Protein AF-A0AAW5UEC4-F1 (afdb_monomer)

Radius of gyration: 22.98 Å; Cα contacts (8 Å, |Δi|>4): 44; chains: 1; bounding box: 63×54×44 Å

Secondary structure (DSSP, 8-state):
------------------HHHHHHHHT--HHHHHHHHTT---S--HHHHHHHHHHTT-GGGHHHHSPPPPPPGGGB-TTS-B-PPP----

InterPro domains:
  IPR001387 Cro/C1-type, helix-turn-helix domain [PS50943] (20-62)
  IPR010982 Lambda repressor-like, DNA-binding domain superfamily [G3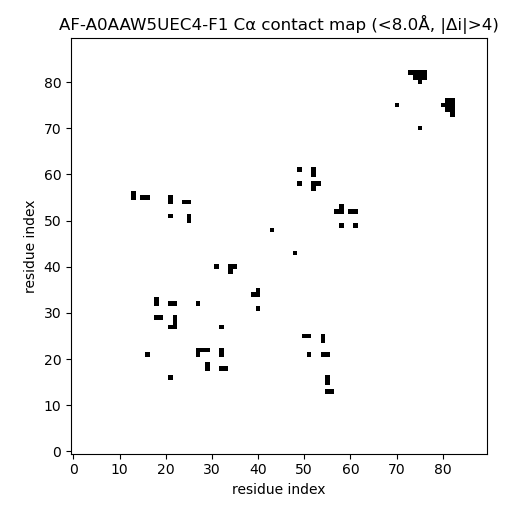DSA:1.10.260.40] (17-69)
  IPR010982 Lambda repressor-like, DNA-binding domain superfamily [SSF47413] (20-57)

Sequence (90 aa):
MCEDKGMGESASFVSGSHPEEVAELTGLGLTTIHKFENGTAGNLSLSTFLLLLKVVGQIDAINDVLPELPPSPYLMRKDEKKAQRIRHTK

Foldseek 3Di:
DDDPPDDDPPPPPLPPQPLVNLCVQLVHDSVCSVCVVVVNNPDDDPVSVCSSCVVSVNNVCVVVVDDDDDDDPVLADPVRDGDDDDDDDD

Organism: NCBI:txid165179

Mean predicted aligned error: 12.58 Å

Structure (mmCIF, N/CA/C/O backbone):
data_AF-A0AAW5UEC4-F1
#
_entry.id   AF-A0AAW5UEC4-F1
#
loop_
_atom_site.group_PDB
_atom_site.id
_atom_site.type_symbol
_atom_site.label_atom_id
_atom_site.label_alt_id
_atom_site.label_comp_id
_atom_site.label_asym_id
_atom_site.label_entity_id
_atom_site.label_seq_id
_atom_site.pdbx_PDB_ins_code
_atom_site.Cartn_x
_atom_site.Cartn_y
_atom_site.Cartn_z
_atom_site.occupancy
_atom_site.B_iso_or_equiv
_atom_site.auth_seq_id
_atom_site.auth_comp_id
_atom_site.auth_asym_id
_atom_site.auth_atom_id
_atom_site.pdbx_PDB_model_num
ATOM 1 N N . MET A 1 1 ? -13.002 -44.899 -16.714 1.00 40.31 1 MET A N 1
ATOM 2 C CA . MET A 1 1 ? -12.479 -43.913 -17.686 1.00 40.31 1 MET A CA 1
ATOM 3 C C . MET A 1 1 ? -13.644 -42.993 -18.007 1.00 40.31 1 MET A C 1
ATOM 5 O O . MET A 1 1 ? -14.671 -43.522 -18.394 1.00 40.31 1 MET A O 1
ATOM 9 N N . CYS A 1 2 ? -13.648 -41.693 -17.748 1.00 42.56 2 CYS A N 1
ATOM 10 C CA . CYS A 1 2 ? -12.584 -40.734 -17.470 1.00 42.56 2 CYS A CA 1
ATOM 11 C C . CYS A 1 2 ? -12.884 -40.019 -16.145 1.00 42.56 2 CYS A C 1
ATOM 13 O O . CYS A 1 2 ? -14.038 -39.714 -15.869 1.00 42.56 2 CYS A O 1
ATOM 15 N N . GLU A 1 3 ? -11.864 -39.788 -15.324 1.00 47.38 3 GLU A N 1
ATOM 16 C CA . GLU A 1 3 ? -11.993 -38.872 -14.193 1.00 47.38 3 GLU A CA 1
ATOM 17 C C . GLU A 1 3 ? -11.842 -37.446 -14.727 1.00 47.38 3 GLU A C 1
ATOM 19 O O . GLU A 1 3 ? -10.836 -37.128 -15.367 1.00 47.38 3 GLU A O 1
ATOM 24 N N . ASP A 1 4 ? -12.854 -36.611 -14.489 1.00 45.75 4 ASP A N 1
ATOM 25 C CA . ASP A 1 4 ? -12.804 -35.171 -14.725 1.00 45.75 4 ASP A CA 1
ATOM 26 C C . ASP A 1 4 ? -11.756 -34.549 -13.797 1.00 45.75 4 ASP A C 1
ATOM 28 O O . ASP A 1 4 ? -12.022 -34.142 -12.665 1.00 45.75 4 ASP A O 1
ATOM 32 N N . LYS A 1 5 ? -10.519 -34.488 -14.289 1.00 54.25 5 LYS A N 1
ATOM 33 C CA . LYS A 1 5 ? -9.432 -33.717 -13.693 1.00 54.25 5 LYS A CA 1
ATOM 34 C C . LYS A 1 5 ? -9.578 -32.261 -14.139 1.00 54.25 5 LYS A C 1
ATOM 36 O O . LYS A 1 5 ? -8.879 -31.801 -15.037 1.00 54.25 5 LYS A O 1
ATOM 41 N N . GLY A 1 6 ? -10.528 -31.557 -13.528 1.00 44.16 6 GLY A N 1
ATOM 42 C CA . GLY A 1 6 ? -10.715 -30.116 -13.688 1.00 44.16 6 GLY A CA 1
ATOM 43 C C . GLY A 1 6 ? -9.676 -29.349 -12.875 1.00 44.16 6 GLY A C 1
ATOM 44 O O . GLY A 1 6 ? -9.661 -29.443 -11.652 1.00 44.16 6 GLY A O 1
ATOM 45 N N . MET A 1 7 ? -8.791 -28.657 -13.594 1.00 45.28 7 MET A N 1
ATOM 46 C CA . MET A 1 7 ? -7.646 -27.867 -13.145 1.00 45.28 7 MET A CA 1
ATOM 47 C C . MET A 1 7 ? -7.755 -27.272 -11.734 1.00 45.28 7 MET A C 1
ATOM 49 O O . MET A 1 7 ? -8.484 -26.315 -11.494 1.00 45.28 7 MET A O 1
ATOM 53 N N . GLY A 1 8 ? -6.894 -27.765 -10.841 1.00 38.34 8 GLY A N 1
ATOM 54 C CA . GLY A 1 8 ? -6.330 -26.914 -9.806 1.00 38.34 8 GLY A CA 1
ATOM 55 C C . GLY A 1 8 ? -5.504 -25.837 -10.495 1.00 38.34 8 GLY A C 1
ATOM 56 O O . GLY A 1 8 ? -4.490 -26.137 -11.126 1.00 38.34 8 GLY A O 1
ATOM 57 N N . GLU A 1 9 ? -5.958 -24.595 -10.407 1.00 39.84 9 GLU A N 1
ATOM 58 C CA . GLU A 1 9 ? -5.162 -23.426 -10.749 1.00 39.84 9 GLU A CA 1
ATOM 59 C C . GLU A 1 9 ? -4.114 -23.263 -9.642 1.00 39.84 9 GLU A C 1
ATOM 61 O O . GLU A 1 9 ? -4.253 -22.490 -8.698 1.00 39.84 9 GLU A O 1
ATOM 66 N N . SER A 1 10 ? -3.068 -24.088 -9.699 1.00 41.34 10 SER A N 1
ATOM 67 C CA . SER A 1 10 ? -1.850 -23.863 -8.937 1.00 41.34 10 SER A CA 1
ATOM 68 C C . SER A 1 10 ? -1.150 -22.659 -9.558 1.00 41.34 10 SER A C 1
ATOM 70 O O . SER A 1 10 ? -0.213 -22.805 -10.344 1.00 41.34 10 SER A O 1
ATOM 72 N N . ALA A 1 11 ? -1.617 -21.461 -9.210 1.00 46.81 11 ALA A N 1
ATOM 73 C CA . ALA A 1 11 ? -0.864 -20.222 -9.338 1.00 46.81 11 ALA A CA 1
ATOM 74 C C . ALA A 1 11 ? 0.294 -20.246 -8.325 1.00 46.81 11 ALA A C 1
ATOM 76 O O . ALA A 1 11 ? 0.370 -19.464 -7.386 1.00 46.81 11 ALA A O 1
ATOM 77 N N . SER A 1 12 ? 1.192 -21.212 -8.486 1.00 44.16 12 SER A N 1
ATOM 78 C CA . SER A 1 12 ? 2.467 -21.290 -7.790 1.00 44.16 12 SER A CA 1
ATOM 79 C C . SER A 1 12 ? 3.571 -21.143 -8.830 1.00 44.16 12 SER A C 1
ATOM 81 O O . SER A 1 12 ? 4.355 -22.056 -9.069 1.00 44.16 12 SER A O 1
ATOM 83 N N . PHE A 1 13 ? 3.595 -19.981 -9.480 1.00 44.22 13 PHE A N 1
ATOM 84 C CA . PHE A 1 13 ? 4.791 -19.439 -10.115 1.00 44.22 13 PHE A CA 1
ATOM 85 C C . PHE A 1 13 ? 5.109 -18.109 -9.431 1.00 44.22 13 PHE A C 1
ATOM 87 O O . PHE A 1 13 ? 5.087 -17.050 -10.038 1.00 44.22 13 PHE A O 1
ATOM 94 N N . VAL A 1 14 ? 5.370 -18.152 -8.123 1.00 51.97 14 VAL A N 1
ATOM 95 C CA . VAL A 1 14 ? 6.066 -17.050 -7.444 1.00 51.97 14 VAL A CA 1
ATOM 96 C C . VAL A 1 14 ? 7.561 -17.324 -7.601 1.00 51.97 14 VAL A C 1
ATOM 98 O O . VAL A 1 14 ? 8.262 -17.678 -6.657 1.00 51.97 14 VAL A O 1
ATOM 101 N N . SER 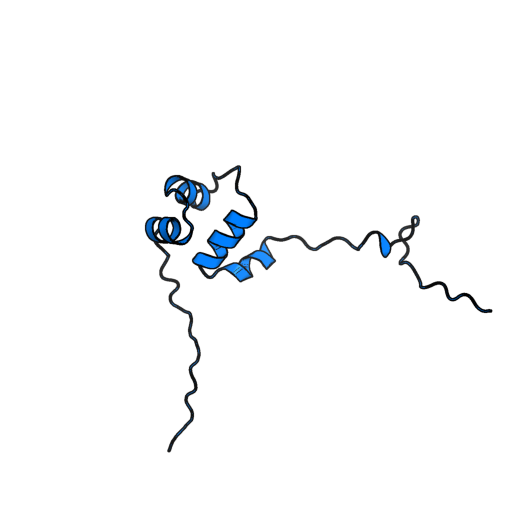A 1 15 ? 8.035 -17.261 -8.845 1.00 45.66 15 SER A N 1
ATOM 102 C CA . SER A 1 15 ? 9.439 -16.957 -9.111 1.00 45.66 15 SER A CA 1
ATOM 103 C C . SER A 1 15 ? 9.541 -15.450 -8.948 1.00 45.66 15 SER A C 1
ATOM 105 O O . SER A 1 15 ? 8.816 -14.739 -9.635 1.00 45.66 15 SER A O 1
ATOM 107 N N . GLY A 1 16 ? 10.351 -14.980 -7.997 1.00 55.00 16 GLY A N 1
ATOM 108 C CA . GLY A 1 16 ? 10.483 -13.560 -7.672 1.00 55.00 16 GLY A CA 1
ATOM 109 C C . GLY A 1 16 ? 10.553 -12.703 -8.932 1.00 55.00 16 GLY A C 1
ATOM 110 O O . GLY A 1 16 ? 11.483 -12.843 -9.723 1.00 55.00 16 GLY A O 1
ATOM 111 N N . SER A 1 17 ? 9.536 -11.866 -9.126 1.00 64.31 17 SER A N 1
ATOM 112 C CA . SER A 1 17 ? 9.457 -10.948 -10.255 1.00 64.31 17 SER A CA 1
ATOM 113 C C . SER A 1 17 ? 10.664 -10.022 -10.196 1.00 64.31 17 SER A C 1
ATOM 115 O O . SER A 1 17 ? 10.861 -9.334 -9.189 1.00 64.31 17 SER A O 1
ATOM 117 N N . HIS A 1 18 ? 11.491 -10.033 -11.239 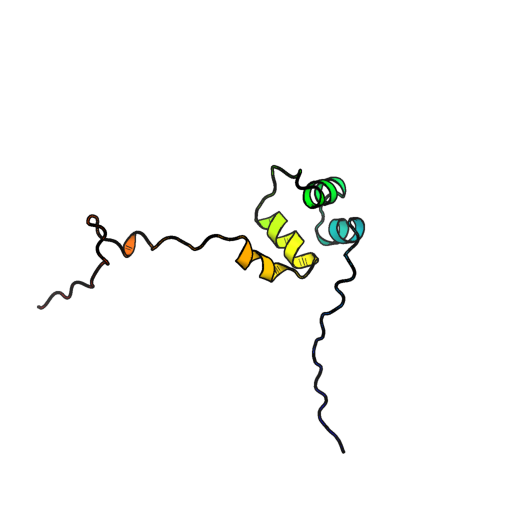1.00 85.19 18 HIS A N 1
ATOM 118 C CA . HIS A 1 18 ? 12.667 -9.173 -11.296 1.00 85.19 18 HIS A CA 1
ATOM 119 C C . HIS A 1 18 ? 12.232 -7.699 -11.184 1.00 85.19 18 HIS A C 1
ATOM 121 O O . HIS A 1 18 ? 11.196 -7.335 -11.745 1.00 85.19 18 HIS A O 1
ATOM 127 N N . PRO A 1 19 ? 13.004 -6.820 -10.513 1.00 88.31 19 PRO A N 1
ATOM 128 C CA . PRO A 1 19 ? 12.646 -5.405 -10.370 1.00 88.31 19 PRO A CA 1
ATOM 129 C C . PRO A 1 19 ? 12.337 -4.704 -11.704 1.00 88.31 19 PRO A C 1
ATOM 131 O O . PRO A 1 19 ? 11.510 -3.796 -11.755 1.00 88.31 19 PRO A O 1
ATOM 134 N N . GLU A 1 20 ? 12.978 -5.156 -12.783 1.00 92.56 20 GLU A N 1
ATOM 135 C CA . GLU A 1 20 ? 12.760 -4.716 -14.165 1.00 92.56 20 GLU A CA 1
ATOM 136 C C . GLU A 1 20 ? 11.357 -5.083 -14.674 1.00 92.56 20 GLU A C 1
ATOM 138 O O . GLU A 1 20 ? 10.640 -4.222 -15.174 1.00 92.56 20 GLU A O 1
ATOM 143 N N . GLU A 1 21 ? 10.920 -6.324 -14.463 1.00 92.38 21 GLU A N 1
ATOM 144 C CA . GLU A 1 21 ? 9.586 -6.799 -14.845 1.00 92.38 21 GLU A CA 1
ATOM 145 C C . GLU A 1 21 ? 8.491 -6.065 -14.059 1.00 92.38 21 GLU A C 1
ATOM 147 O O . GLU A 1 21 ? 7.499 -5.604 -14.625 1.00 92.38 21 GLU A O 1
ATOM 152 N N . VAL A 1 22 ? 8.693 -5.874 -12.752 1.00 92.62 22 VAL A N 1
ATOM 153 C CA . VAL A 1 22 ? 7.750 -5.114 -11.919 1.00 92.62 22 VAL A CA 1
ATOM 154 C C . VAL A 1 22 ? 7.681 -3.658 -12.379 1.00 92.62 22 VAL A C 1
ATOM 156 O O . VAL A 1 22 ? 6.590 -3.090 -12.448 1.00 92.62 22 VAL A O 1
ATOM 159 N N . ALA A 1 23 ? 8.813 -3.040 -12.720 1.00 94.44 23 ALA A N 1
ATOM 160 C CA . ALA A 1 23 ? 8.851 -1.678 -13.247 1.00 94.44 23 ALA A CA 1
ATOM 161 C C . ALA A 1 23 ? 8.053 -1.550 -14.557 1.00 94.44 23 ALA A C 1
ATOM 163 O O . ALA A 1 23 ? 7.228 -0.641 -14.679 1.00 94.44 23 ALA A O 1
ATOM 164 N N . GLU A 1 24 ? 8.225 -2.486 -15.494 1.00 93.75 24 GLU A N 1
ATOM 165 C CA . GLU A 1 24 ? 7.478 -2.518 -16.757 1.00 93.75 24 GLU A CA 1
ATOM 166 C C . GLU A 1 24 ? 5.971 -2.701 -16.539 1.00 93.75 24 GLU A C 1
ATOM 168 O O . GLU A 1 24 ? 5.167 -1.938 -17.080 1.00 93.75 24 GLU A O 1
ATOM 173 N N . LEU A 1 25 ? 5.576 -3.662 -15.700 1.00 92.56 25 LEU A N 1
ATOM 174 C CA . LEU A 1 25 ? 4.167 -3.975 -15.437 1.00 92.56 25 LEU A CA 1
ATOM 175 C C . LEU A 1 25 ? 3.439 -2.870 -14.663 1.00 92.56 25 LEU A C 1
ATOM 177 O O . LEU A 1 25 ? 2.233 -2.675 -14.832 1.00 92.56 25 LEU A O 1
ATOM 181 N N . THR A 1 26 ? 4.152 -2.145 -13.800 1.00 92.38 26 THR A N 1
ATOM 182 C CA . THR A 1 26 ? 3.573 -1.079 -12.966 1.00 92.38 26 THR A CA 1
ATOM 183 C C . THR A 1 26 ? 3.701 0.313 -13.583 1.00 92.38 26 THR A C 1
ATOM 185 O O . THR A 1 26 ? 3.030 1.243 -13.129 1.00 92.38 26 THR A O 1
ATOM 188 N N . GLY A 1 27 ? 4.553 0.478 -14.599 1.00 93.69 27 GLY A N 1
ATOM 189 C CA . GLY A 1 27 ? 4.904 1.781 -15.166 1.00 93.69 27 GLY A CA 1
ATOM 190 C C . GLY A 1 27 ? 5.714 2.665 -14.209 1.00 93.69 27 GLY A C 1
ATOM 191 O O . GLY A 1 27 ? 5.745 3.887 -14.373 1.00 93.69 27 GLY A O 1
ATOM 192 N N . LEU A 1 28 ? 6.338 2.076 -13.185 1.00 93.50 28 LEU A N 1
ATOM 193 C CA . LEU A 1 28 ? 7.168 2.783 -12.210 1.00 93.50 28 LEU A CA 1
ATOM 194 C C . LEU A 1 28 ? 8.641 2.732 -12.617 1.00 93.50 28 LEU A C 1
ATOM 196 O O . LEU A 1 28 ? 9.106 1.790 -13.245 1.00 93.50 28 LEU A O 1
ATOM 200 N N . GLY A 1 29 ? 9.414 3.739 -12.210 1.00 94.06 29 GLY A N 1
ATOM 201 C CA . GLY A 1 29 ? 10.864 3.701 -12.390 1.00 94.06 29 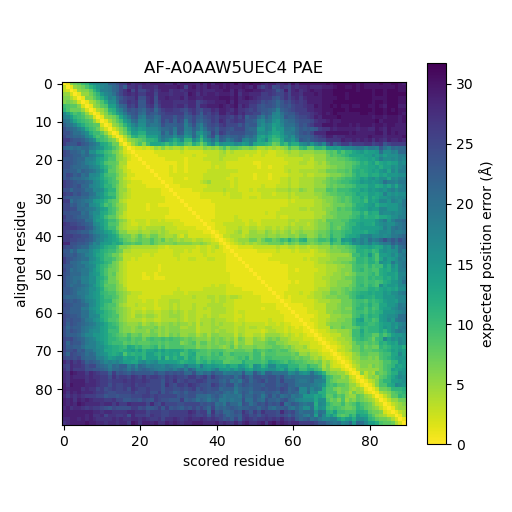GLY A CA 1
ATOM 202 C C . GLY A 1 29 ? 11.521 2.630 -11.513 1.00 94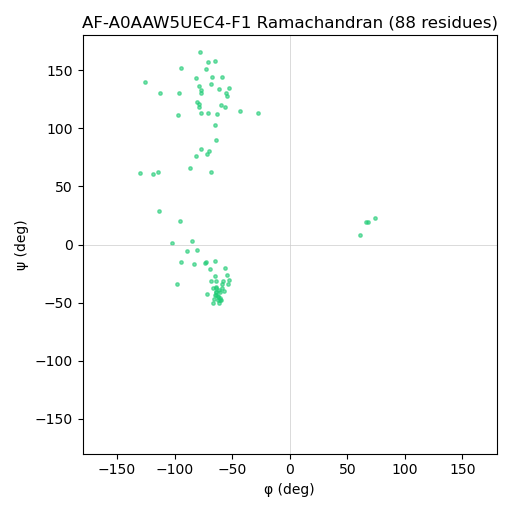.06 29 GLY A C 1
ATOM 203 O O . GLY A 1 29 ? 11.144 2.460 -10.353 1.00 94.06 29 GLY A O 1
ATOM 204 N N . LEU A 1 30 ? 12.575 1.988 -12.026 1.00 94.31 30 LEU A N 1
ATOM 205 C CA . LEU A 1 30 ? 13.370 0.983 -11.304 1.00 94.31 30 LEU A CA 1
ATOM 206 C C . LEU A 1 30 ? 13.888 1.494 -9.944 1.00 94.31 30 LEU A C 1
ATOM 208 O O . LEU A 1 30 ? 13.927 0.767 -8.957 1.00 94.31 30 LEU A O 1
ATOM 212 N N . THR A 1 31 ? 14.211 2.788 -9.854 1.00 93.06 31 THR A N 1
ATOM 213 C CA . THR A 1 31 ? 14.617 3.434 -8.596 1.00 93.06 31 THR A CA 1
ATOM 214 C C . THR A 1 31 ? 13.509 3.443 -7.541 1.00 93.06 31 THR A C 1
ATOM 216 O O . THR A 1 31 ? 13.808 3.379 -6.351 1.00 93.06 31 THR A O 1
ATOM 219 N N . THR A 1 32 ? 12.239 3.508 -7.948 1.00 92.62 32 THR A N 1
ATOM 220 C CA . THR A 1 32 ? 11.082 3.419 -7.048 1.00 92.62 32 THR A CA 1
ATOM 221 C C . THR A 1 32 ? 10.912 1.998 -6.528 1.00 92.62 32 THR A C 1
ATOM 223 O O . THR A 1 32 ? 10.697 1.833 -5.330 1.00 92.62 32 THR A O 1
ATOM 226 N N . ILE A 1 33 ? 11.076 0.990 -7.394 1.00 94.31 33 ILE A N 1
ATOM 227 C CA . ILE A 1 33 ? 11.023 -0.426 -7.005 1.00 94.31 33 ILE A CA 1
ATOM 228 C C . ILE A 1 33 ? 12.127 -0.740 -5.989 1.00 94.31 33 ILE A C 1
ATOM 230 O O . ILE A 1 33 ? 11.828 -1.189 -4.889 1.00 94.31 33 ILE A O 1
ATOM 234 N N . HIS A 1 34 ? 13.377 -0.363 -6.267 1.00 92.88 34 HIS A N 1
ATOM 235 C CA . HIS A 1 34 ? 14.481 -0.570 -5.321 1.00 92.88 34 HIS A CA 1
ATOM 236 C C . HIS A 1 34 ? 14.294 0.157 -3.988 1.00 92.88 34 HIS A C 1
ATOM 238 O O . HIS A 1 34 ? 14.623 -0.370 -2.926 1.00 92.88 34 HIS A O 1
ATOM 244 N N . LYS A 1 35 ? 13.768 1.388 -4.009 1.00 93.31 35 LYS A N 1
ATOM 245 C CA . LYS A 1 35 ? 13.454 2.105 -2.766 1.00 93.31 35 LYS A CA 1
ATOM 246 C C . LYS A 1 35 ? 12.368 1.393 -1.969 1.00 93.31 35 LYS A C 1
ATOM 248 O O . LYS A 1 35 ? 12.438 1.403 -0.743 1.00 93.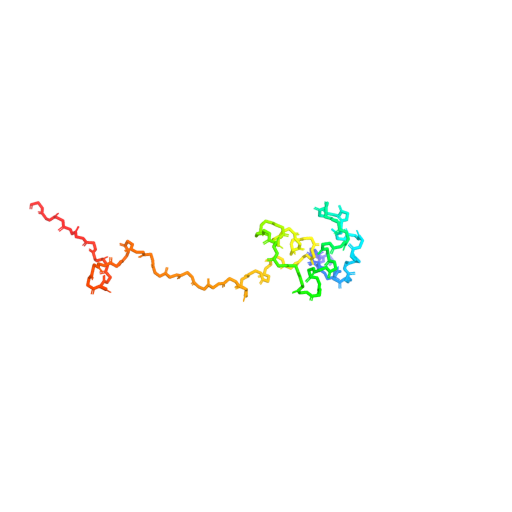31 35 LYS A O 1
ATOM 253 N N . PHE A 1 36 ? 11.376 0.820 -2.647 1.00 92.81 36 PHE A N 1
ATOM 254 C CA . PHE A 1 36 ? 10.305 0.059 -2.018 1.00 92.81 36 PHE A CA 1
ATOM 255 C C . PHE A 1 36 ? 10.836 -1.232 -1.386 1.00 92.81 36 PHE A C 1
ATOM 257 O O . PHE A 1 36 ? 10.623 -1.433 -0.194 1.00 92.81 36 PHE A O 1
ATOM 264 N N . GLU A 1 37 ? 11.610 -2.028 -2.127 1.00 90.19 37 GLU A N 1
ATOM 265 C CA . GLU A 1 37 ? 12.253 -3.258 -1.632 1.00 90.19 37 GLU A CA 1
ATOM 266 C C . GLU A 1 37 ? 13.151 -2.999 -0.415 1.00 90.19 37 GLU A C 1
ATOM 268 O O . GLU A 1 37 ? 13.131 -3.751 0.555 1.00 90.19 37 GLU A O 1
ATOM 273 N N . ASN A 1 38 ? 13.891 -1.887 -0.428 1.00 91.69 38 ASN A N 1
ATOM 274 C CA . ASN A 1 38 ? 14.790 -1.506 0.663 1.00 91.69 38 ASN A CA 1
ATOM 275 C C . ASN A 1 38 ? 14.089 -0.738 1.801 1.00 91.69 38 ASN A C 1
ATOM 277 O O . ASN A 1 38 ? 14.765 -0.246 2.705 1.00 91.69 38 ASN A O 1
ATOM 281 N N . GLY A 1 39 ? 12.765 -0.550 1.745 1.00 90.25 39 GLY A N 1
ATOM 282 C CA . GLY A 1 39 ? 12.004 0.167 2.776 1.00 90.25 39 GLY A CA 1
ATOM 283 C C . GLY A 1 39 ? 12.321 1.666 2.898 1.00 90.25 39 GLY A C 1
ATOM 284 O O . GLY A 1 39 ? 12.032 2.281 3.920 1.00 90.25 39 GLY A O 1
ATOM 285 N N . THR A 1 40 ? 12.915 2.282 1.872 1.00 94.06 40 THR A N 1
ATOM 286 C CA . THR A 1 40 ? 13.301 3.712 1.847 1.00 94.06 40 THR A CA 1
ATOM 287 C C . THR A 1 40 ? 12.338 4.592 1.041 1.00 94.06 40 THR A C 1
ATOM 289 O O . THR A 1 40 ? 12.531 5.806 0.918 1.00 94.06 40 THR A O 1
ATOM 292 N N . ALA A 1 41 ? 11.276 4.008 0.485 1.00 89.75 41 ALA A N 1
ATOM 293 C CA . ALA A 1 41 ? 10.239 4.726 -0.243 1.00 89.75 41 ALA A CA 1
ATOM 294 C C . ALA A 1 41 ? 9.270 5.450 0.716 1.00 89.75 41 ALA A C 1
ATOM 296 O O . ALA A 1 41 ? 8.189 4.961 1.021 1.00 89.75 41 ALA A O 1
ATOM 297 N N . GLY A 1 42 ? 9.656 6.641 1.186 1.00 84.12 42 GLY A N 1
ATOM 298 C CA . GLY A 1 42 ? 8.893 7.391 2.197 1.00 84.12 42 GLY A CA 1
ATOM 299 C C . GLY A 1 42 ? 7.577 8.031 1.729 1.00 84.12 42 GLY A C 1
ATOM 300 O O . GLY A 1 42 ? 6.771 8.418 2.564 1.00 84.12 42 GLY A O 1
ATOM 301 N N . ASN A 1 43 ? 7.340 8.144 0.417 1.00 87.62 43 ASN A N 1
ATOM 302 C CA . ASN A 1 43 ? 6.166 8.821 -0.154 1.00 87.62 43 ASN A CA 1
ATOM 303 C C . ASN A 1 43 ? 5.476 7.941 -1.205 1.00 87.62 43 ASN A C 1
ATOM 305 O O . ASN A 1 43 ? 5.421 8.295 -2.384 1.00 87.62 43 ASN A O 1
ATOM 309 N N . LEU A 1 44 ? 4.985 6.773 -0.796 1.00 91.56 44 LEU A N 1
ATOM 310 C CA . LEU A 1 44 ? 4.184 5.911 -1.664 1.00 91.56 44 LEU A CA 1
ATOM 311 C C . LEU A 1 44 ? 2.698 6.138 -1.428 1.00 91.56 44 LEU A C 1
ATOM 313 O O . LEU A 1 44 ? 2.216 6.120 -0.298 1.00 91.56 44 LEU A O 1
ATOM 317 N N . SER A 1 45 ? 1.966 6.334 -2.521 1.00 92.56 45 SER A N 1
ATOM 318 C CA . SER A 1 45 ? 0.511 6.363 -2.463 1.00 92.56 45 SER A CA 1
ATOM 319 C C . SER A 1 45 ? -0.039 4.953 -2.238 1.00 92.56 45 SER A C 1
ATOM 321 O O . SER A 1 45 ? 0.553 3.965 -2.683 1.00 92.56 45 SER A O 1
ATOM 323 N N . LEU A 1 46 ? -1.207 4.856 -1.599 1.00 93.19 46 LEU A N 1
ATOM 324 C CA . LEU A 1 46 ? -1.878 3.572 -1.396 1.00 93.19 46 LEU A CA 1
ATOM 325 C C . LEU A 1 46 ? -2.186 2.871 -2.730 1.00 93.19 46 LEU A C 1
ATOM 327 O O . LEU A 1 46 ? -2.042 1.659 -2.824 1.00 93.19 46 LEU A O 1
ATOM 331 N N . SER A 1 47 ? -2.554 3.611 -3.780 1.00 94.94 47 SER A N 1
ATOM 332 C CA . SER A 1 47 ? -2.802 3.019 -5.101 1.00 94.94 47 SER A CA 1
ATOM 333 C C . SER A 1 47 ? -1.540 2.392 -5.696 1.00 94.94 47 SER A C 1
ATOM 335 O O . SER A 1 47 ? -1.614 1.292 -6.235 1.00 94.94 47 SER A O 1
ATOM 337 N N . THR A 1 48 ? -0.380 3.042 -5.550 1.00 94.25 48 THR A N 1
ATOM 338 C CA . THR A 1 48 ? 0.917 2.481 -5.963 1.00 94.25 48 THR A CA 1
ATOM 339 C C . THR A 1 48 ? 1.264 1.231 -5.158 1.00 94.25 48 THR A C 1
ATOM 341 O O . THR A 1 48 ? 1.686 0.233 -5.734 1.00 94.25 48 THR A O 1
ATOM 344 N N . PHE A 1 49 ? 1.043 1.259 -3.843 1.00 93.50 49 PHE A N 1
ATOM 345 C CA . PHE A 1 49 ? 1.273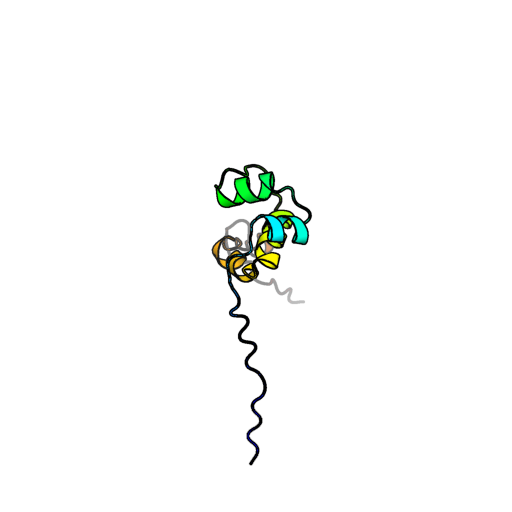 0.107 -2.973 1.00 93.50 49 PHE A CA 1
ATOM 346 C C . PHE A 1 49 ? 0.402 -1.098 -3.362 1.00 93.50 49 PHE A C 1
ATOM 348 O O . PHE A 1 49 ? 0.915 -2.196 -3.558 1.00 93.50 49 PHE A O 1
ATOM 355 N N . LEU A 1 50 ? -0.902 -0.889 -3.569 1.00 94.62 50 LEU A N 1
ATOM 356 C CA . LEU A 1 50 ? -1.827 -1.944 -3.998 1.00 94.62 50 LEU A CA 1
ATOM 357 C C . LEU A 1 50 ? -1.497 -2.481 -5.396 1.00 94.62 50 LEU A C 1
ATOM 359 O O . LEU A 1 50 ? -1.635 -3.677 -5.643 1.00 94.62 50 LEU A O 1
ATOM 363 N N . LEU A 1 51 ? -1.051 -1.614 -6.311 1.00 94.81 51 LEU A N 1
ATOM 364 C CA . LEU A 1 51 ? -0.609 -2.024 -7.642 1.00 94.81 51 LEU A CA 1
ATOM 365 C C . LEU A 1 51 ? 0.608 -2.959 -7.567 1.00 94.81 51 LEU A C 1
ATOM 367 O O . LEU A 1 51 ? 0.606 -3.990 -8.237 1.00 94.81 51 LEU A O 1
ATOM 371 N N . LEU A 1 52 ? 1.601 -2.637 -6.730 1.00 93.38 52 LEU A N 1
ATOM 372 C CA . LEU A 1 52 ? 2.779 -3.485 -6.502 1.00 93.38 52 LEU A CA 1
ATOM 373 C C . LEU A 1 52 ? 2.381 -4.863 -5.960 1.00 93.38 52 LEU A C 1
ATOM 375 O O . LEU A 1 52 ? 2.787 -5.880 -6.518 1.00 93.38 52 LEU A O 1
ATOM 379 N N . LEU A 1 53 ? 1.518 -4.904 -4.938 1.00 92.69 53 LEU A N 1
ATOM 380 C CA . LEU A 1 53 ? 1.005 -6.164 -4.388 1.00 92.69 53 LEU A CA 1
ATOM 381 C C . LEU A 1 53 ? 0.231 -6.976 -5.431 1.00 92.69 53 LEU A C 1
ATOM 383 O O . LEU A 1 53 ? 0.389 -8.192 -5.509 1.00 92.69 53 LEU A O 1
ATOM 387 N N . LYS A 1 54 ? -0.586 -6.319 -6.261 1.00 92.94 54 LYS A N 1
ATOM 388 C CA . LYS A 1 54 ? -1.345 -6.981 -7.328 1.00 92.94 54 LYS A CA 1
ATOM 389 C C . LYS A 1 54 ? -0.429 -7.627 -8.368 1.00 92.94 54 LYS A C 1
ATOM 391 O O . LYS A 1 54 ? -0.688 -8.760 -8.756 1.00 92.94 54 LYS A O 1
ATOM 396 N N . VAL A 1 55 ? 0.609 -6.921 -8.819 1.00 93.38 55 VAL A N 1
ATOM 397 C CA . VAL A 1 55 ? 1.553 -7.424 -9.834 1.00 93.38 55 VAL A CA 1
ATOM 398 C C . VAL A 1 55 ? 2.370 -8.606 -9.308 1.00 93.38 55 VAL A C 1
ATOM 400 O O . VAL A 1 55 ? 2.580 -9.566 -10.039 1.00 93.38 55 VAL A O 1
ATOM 403 N N . VAL A 1 56 ? 2.753 -8.579 -8.030 1.00 90.81 56 VAL A N 1
ATOM 404 C CA . VAL A 1 56 ? 3.502 -9.668 -7.371 1.00 90.81 56 VAL A CA 1
ATOM 405 C C . VAL A 1 56 ? 2.591 -10.833 -6.933 1.00 90.81 56 VAL A C 1
ATOM 407 O O . VAL A 1 56 ? 3.068 -11.864 -6.465 1.00 90.81 56 VAL A O 1
ATOM 410 N N . GLY A 1 57 ? 1.268 -10.709 -7.087 1.00 90.56 57 GLY A N 1
ATOM 411 C CA . GLY A 1 57 ? 0.314 -11.746 -6.676 1.00 90.56 57 GLY A CA 1
ATOM 412 C C . GLY A 1 57 ? 0.119 -11.844 -5.158 1.00 90.56 57 GLY A C 1
ATOM 413 O O . GLY A 1 57 ? -0.296 -12.881 -4.653 1.00 90.56 57 GLY A O 1
ATOM 414 N N . GLN A 1 58 ? 0.407 -10.768 -4.424 1.00 91.88 58 GLN A N 1
ATOM 415 C CA . GLN A 1 58 ? 0.307 -10.669 -2.963 1.00 91.88 58 GLN A CA 1
ATOM 416 C C . GLN A 1 58 ? -0.780 -9.688 -2.510 1.00 91.88 58 GLN A C 1
ATOM 418 O O . GLN A 1 58 ? -0.675 -9.076 -1.450 1.00 91.88 58 GLN A O 1
ATOM 423 N N . ILE A 1 59 ? -1.840 -9.508 -3.302 1.00 93.50 59 ILE A N 1
ATOM 424 C CA . ILE A 1 59 ? -2.908 -8.562 -2.953 1.00 93.50 59 ILE A CA 1
ATOM 425 C C . ILE A 1 59 ? -3.567 -8.898 -1.609 1.00 93.50 59 ILE A C 1
ATOM 427 O O . ILE A 1 59 ? -3.882 -7.984 -0.858 1.00 93.50 59 ILE A O 1
ATOM 431 N N . ASP A 1 60 ? -3.689 -10.182 -1.263 1.00 93.50 60 ASP A N 1
ATOM 432 C CA . ASP A 1 60 ? -4.315 -10.628 -0.014 1.00 93.50 60 ASP A CA 1
ATOM 433 C C . ASP A 1 60 ? -3.491 -10.289 1.237 1.00 93.50 60 ASP A C 1
ATOM 435 O O . ASP A 1 60 ? -4.065 -10.151 2.319 1.00 93.50 60 ASP A O 1
ATOM 439 N N . ALA A 1 61 ? -2.179 -10.056 1.091 1.00 91.50 61 ALA A N 1
ATOM 440 C CA . ALA A 1 61 ? -1.302 -9.623 2.184 1.00 91.50 61 ALA A CA 1
ATOM 441 C C . ALA A 1 61 ? -1.675 -8.229 2.721 1.00 91.50 61 ALA A C 1
ATOM 443 O O . ALA A 1 61 ? -1.253 -7.841 3.809 1.00 91.50 61 ALA A O 1
ATOM 444 N N . ILE A 1 62 ? -2.503 -7.468 1.992 1.00 92.81 62 ILE A N 1
ATOM 445 C CA . ILE A 1 62 ? -3.035 -6.190 2.474 1.00 92.81 62 ILE A CA 1
ATOM 446 C C . ILE A 1 62 ? -3.821 -6.346 3.781 1.00 92.81 62 ILE A C 1
ATOM 448 O O . ILE A 1 62 ? -3.807 -5.436 4.611 1.00 92.81 62 ILE A O 1
ATOM 452 N N . ASN A 1 63 ? -4.476 -7.493 3.984 1.00 91.38 63 ASN A N 1
ATOM 453 C CA . ASN A 1 63 ? -5.281 -7.751 5.176 1.00 91.38 63 ASN A CA 1
ATOM 454 C C . ASN A 1 63 ? -4.428 -7.798 6.452 1.00 91.38 63 ASN A C 1
ATOM 456 O O . ASN A 1 63 ? -4.925 -7.444 7.515 1.00 91.38 63 ASN A O 1
ATOM 460 N N . ASP A 1 64 ? -3.149 -8.162 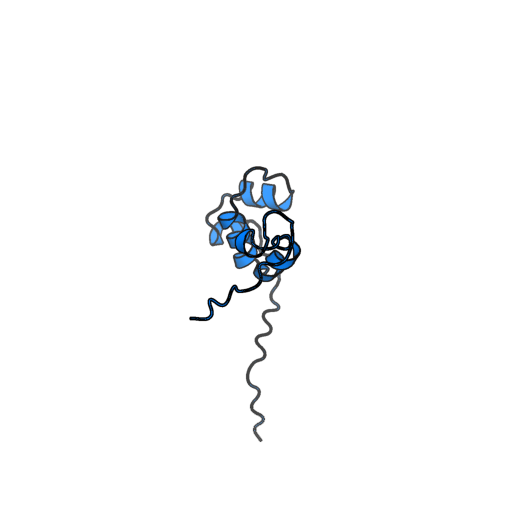6.334 1.00 91.94 64 ASP A N 1
ATOM 461 C CA . ASP A 1 64 ? -2.217 -8.240 7.465 1.00 91.94 64 ASP A CA 1
ATOM 462 C C . ASP A 1 64 ? -1.601 -6.874 7.818 1.00 91.94 64 ASP A C 1
ATOM 464 O O . ASP A 1 64 ? -1.042 -6.691 8.900 1.00 91.94 64 ASP A O 1
ATOM 468 N N . VAL A 1 65 ? -1.684 -5.904 6.899 1.00 90.44 65 VAL A N 1
ATOM 469 C CA . VAL A 1 65 ? -1.107 -4.557 7.050 1.00 90.44 65 VAL A CA 1
ATOM 470 C C . VAL A 1 65 ? -2.151 -3.544 7.516 1.00 90.44 65 VAL A C 1
ATOM 472 O O . VAL A 1 65 ? -1.821 -2.593 8.230 1.00 90.44 65 VAL A O 1
ATOM 475 N N . LEU A 1 66 ? -3.407 -3.705 7.092 1.00 90.19 66 LEU A N 1
ATOM 476 C CA . LEU A 1 66 ? -4.473 -2.774 7.445 1.00 90.19 66 LEU A CA 1
ATOM 477 C C . LEU A 1 66 ? -4.950 -3.001 8.890 1.00 90.19 66 LEU A C 1
ATOM 479 O O . LEU A 1 66 ? -5.226 -4.133 9.278 1.00 90.19 66 LEU A O 1
ATOM 483 N N . PRO A 1 67 ? -5.101 -1.933 9.691 1.00 90.12 67 PRO A N 1
ATOM 484 C CA . PRO A 1 67 ? -5.636 -2.055 11.039 1.00 90.12 67 PRO A CA 1
ATOM 485 C C . PRO A 1 67 ? -7.136 -2.369 11.014 1.00 90.12 67 PRO A C 1
ATOM 487 O O . PRO A 1 67 ? -7.853 -2.011 10.075 1.00 90.12 67 PRO A O 1
ATOM 490 N N . GLU A 1 68 ? -7.635 -2.955 12.102 1.00 89.31 68 GLU A N 1
ATOM 491 C CA . GLU A 1 68 ? -9.075 -3.086 12.308 1.00 89.31 68 GLU A CA 1
ATOM 492 C C . GLU A 1 68 ? -9.735 -1.705 12.385 1.00 89.31 68 GLU A C 1
ATOM 494 O O . GLU A 1 68 ? -9.264 -0.788 13.067 1.00 89.31 68 GLU A O 1
ATOM 499 N N . LEU A 1 69 ? -10.849 -1.550 11.668 1.00 87.12 69 LEU A N 1
ATOM 500 C CA . LEU A 1 69 ? -11.593 -0.300 11.676 1.00 87.12 69 LEU A CA 1
ATOM 501 C C . LEU A 1 69 ? -12.245 -0.075 13.046 1.00 87.12 69 LEU A C 1
ATOM 503 O O . LEU A 1 69 ? -12.842 -0.998 13.609 1.00 87.12 69 LEU A O 1
ATOM 507 N N . PRO A 1 70 ? -12.216 1.164 13.566 1.00 88.19 70 PRO A N 1
ATOM 508 C CA . PRO A 1 70 ? -12.915 1.478 14.798 1.00 88.19 70 PRO A CA 1
ATOM 509 C C . PRO A 1 70 ? -14.437 1.331 14.619 1.00 88.19 70 PRO A C 1
ATOM 511 O O . PRO A 1 70 ? -14.954 1.445 13.499 1.00 88.19 70 PRO A O 1
ATOM 514 N N . PRO A 1 71 ? -15.190 1.142 15.720 1.00 83.75 71 PRO A N 1
ATOM 515 C CA . PRO A 1 71 ? -16.645 1.171 15.683 1.00 83.75 71 PRO A CA 1
ATOM 516 C C . PRO A 1 71 ? -17.144 2.453 15.017 1.00 83.75 71 PRO A C 1
ATOM 518 O O . PRO A 1 71 ? -16.673 3.549 15.324 1.00 83.75 71 PRO A O 1
ATOM 521 N N . SER A 1 72 ? -18.123 2.319 14.118 1.00 83.38 72 SER A N 1
ATOM 522 C CA . SER A 1 72 ? -18.704 3.483 13.449 1.00 83.38 72 SER A CA 1
ATOM 523 C C . SER A 1 72 ? -19.215 4.489 14.491 1.00 83.38 72 SER A C 1
ATOM 525 O O . SER A 1 72 ? -19.994 4.096 15.368 1.00 83.38 72 SER A O 1
ATOM 527 N N . PRO A 1 73 ? -18.854 5.783 14.384 1.00 81.69 73 PRO A N 1
ATOM 528 C CA . PRO A 1 73 ? -19.307 6.813 15.318 1.00 81.69 73 PRO A CA 1
ATOM 529 C C . PRO A 1 73 ? -20.834 6.886 15.453 1.00 81.69 73 PRO A C 1
ATOM 531 O O . PRO A 1 73 ? -21.347 7.255 16.503 1.00 81.69 73 PRO A O 1
ATOM 534 N N . TYR A 1 74 ? -21.578 6.478 14.419 1.00 80.06 74 TYR A N 1
ATOM 535 C CA . TYR A 1 74 ? -23.044 6.449 14.425 1.00 80.06 74 TYR A CA 1
ATOM 536 C C . TYR A 1 74 ? -23.645 5.320 15.275 1.00 80.06 74 TYR A C 1
ATOM 538 O O . TYR A 1 74 ? -24.832 5.353 15.600 1.00 80.06 74 TYR A O 1
ATOM 546 N N . LEU A 1 75 ? -22.846 4.315 15.637 1.00 76.56 75 LEU A N 1
ATOM 547 C CA . LEU A 1 75 ? -23.264 3.203 16.492 1.00 76.56 75 LEU A CA 1
ATOM 548 C C . LEU A 1 75 ? -23.043 3.496 17.980 1.00 76.56 75 LEU A C 1
ATOM 550 O O . LEU A 1 75 ? -23.461 2.699 18.821 1.00 76.56 75 LEU A O 1
ATOM 554 N N . MET A 1 76 ? -22.416 4.625 18.309 1.00 75.56 76 MET A N 1
ATOM 555 C CA . MET A 1 76 ? -22.104 5.045 19.670 1.00 75.56 76 MET A CA 1
ATOM 556 C C . MET A 1 76 ? -22.929 6.292 20.006 1.00 75.56 76 MET A C 1
ATOM 558 O O . MET A 1 76 ? -22.981 7.254 19.241 1.00 75.56 76 MET A O 1
ATOM 562 N N . ARG A 1 77 ? -23.606 6.296 21.155 1.00 69.62 77 ARG A N 1
ATOM 563 C CA . ARG A 1 77 ? -24.132 7.541 21.730 1.00 69.62 77 ARG A CA 1
ATOM 564 C C . ARG A 1 77 ? -22.991 8.308 22.406 1.00 69.62 77 ARG A C 1
ATOM 566 O O . ARG A 1 77 ? -21.931 7.749 22.662 1.00 69.62 77 ARG A O 1
ATOM 573 N N . LYS A 1 78 ? -23.213 9.591 22.719 1.00 71.62 78 LYS A N 1
ATOM 574 C CA . LYS A 1 78 ? -22.228 10.459 23.404 1.00 71.62 78 LYS A CA 1
ATOM 575 C C . LYS A 1 78 ? -21.745 9.903 24.754 1.00 71.62 78 LYS A C 1
ATOM 577 O O . LYS A 1 78 ? -20.707 10.324 25.237 1.00 71.62 78 LYS A O 1
ATOM 582 N N . ASP A 1 79 ? -22.503 8.986 25.346 1.00 74.88 79 ASP A N 1
ATOM 583 C CA . ASP A 1 79 ? -22.204 8.244 26.572 1.00 74.88 79 ASP A CA 1
ATOM 584 C C . ASP A 1 79 ? -21.561 6.864 26.312 1.00 74.88 79 ASP A C 1
ATOM 586 O O . ASP A 1 79 ? -21.647 5.987 27.165 1.00 74.88 79 ASP A O 1
ATOM 590 N N . GLU A 1 80 ? -20.974 6.645 25.126 1.00 68.38 80 GLU A N 1
ATOM 591 C CA . GLU A 1 80 ? -20.277 5.414 24.686 1.00 68.38 80 GLU A CA 1
ATOM 592 C C . GLU A 1 80 ? -21.143 4.143 24.658 1.00 68.38 80 GLU A C 1
ATOM 594 O O . GLU A 1 80 ? -20.676 3.031 24.405 1.00 68.38 80 GLU A O 1
ATOM 599 N N . LYS A 1 81 ? -22.455 4.281 24.855 1.00 74.06 81 LYS A N 1
ATOM 600 C CA . LYS A 1 81 ? -23.393 3.160 24.765 1.00 74.06 81 LYS A CA 1
ATOM 601 C C . LYS A 1 81 ? -23.759 2.885 23.316 1.00 74.06 81 LYS A C 1
ATOM 603 O O . LYS A 1 81 ? -23.968 3.807 22.526 1.00 74.06 81 LYS A O 1
ATOM 608 N N . LYS A 1 82 ? -23.920 1.600 22.982 1.00 74.94 82 LYS A N 1
ATOM 609 C CA . LYS A 1 82 ? -24.431 1.173 21.673 1.00 74.94 82 LYS A CA 1
ATOM 610 C C . LYS A 1 82 ? -25.777 1.848 21.398 1.00 74.94 82 LYS A C 1
ATOM 612 O O . LYS A 1 82 ? -26.695 1.791 22.221 1.00 74.94 82 LYS A O 1
ATOM 617 N N . ALA A 1 83 ? -25.903 2.488 20.241 1.00 74.00 83 ALA A N 1
ATOM 618 C CA . ALA A 1 83 ? -27.128 3.148 19.824 1.00 74.00 83 ALA A CA 1
ATOM 619 C C . ALA A 1 83 ? -28.245 2.110 19.627 1.00 74.00 83 ALA A C 1
ATOM 621 O O . ALA A 1 83 ? -28.287 1.384 18.639 1.00 74.00 83 ALA A O 1
ATOM 622 N N . GLN A 1 84 ? -29.166 2.025 20.589 1.00 75.12 84 GLN A N 1
ATOM 623 C CA . GLN A 1 84 ? -30.358 1.192 20.455 1.00 75.12 84 GLN A CA 1
ATOM 624 C C . GLN A 1 84 ? -31.401 1.905 19.588 1.00 75.12 84 GLN A C 1
ATOM 626 O O . GLN A 1 84 ? -31.647 3.105 19.765 1.00 75.12 84 GLN A O 1
ATOM 631 N N . ARG A 1 85 ? -32.030 1.157 18.672 1.00 77.00 85 ARG A N 1
ATOM 632 C CA . ARG A 1 85 ? -33.138 1.637 17.839 1.00 77.00 85 ARG A CA 1
ATOM 633 C C . ARG A 1 85 ? -34.272 2.156 18.727 1.00 77.00 85 ARG A C 1
ATOM 635 O O . ARG A 1 85 ? -34.869 1.385 19.474 1.00 77.00 85 ARG A O 1
ATOM 642 N N . ILE A 1 86 ? -34.595 3.445 18.613 1.00 75.88 86 ILE A N 1
ATOM 643 C CA . ILE A 1 86 ? -35.765 4.033 19.274 1.00 75.88 86 ILE A CA 1
ATOM 644 C C . ILE A 1 86 ? -37.001 3.665 18.453 1.00 75.88 86 ILE A C 1
ATOM 646 O O . ILE A 1 86 ? -37.084 3.970 17.263 1.00 75.88 86 ILE A O 1
ATOM 650 N N . ARG A 1 87 ? -37.957 2.973 19.075 1.00 80.19 87 ARG A N 1
ATOM 651 C CA . ARG A 1 87 ? -39.270 2.712 18.482 1.00 80.19 87 ARG A CA 1
ATOM 652 C C . ARG A 1 87 ? -40.236 3.762 19.018 1.00 80.19 87 ARG A C 1
ATOM 654 O O . ARG A 1 87 ? -40.567 3.728 20.196 1.00 80.19 87 ARG A O 1
ATOM 661 N N . HIS A 1 88 ? -40.694 4.672 18.163 1.00 75.31 88 HIS A N 1
ATOM 662 C CA . HIS A 1 88 ? -41.830 5.525 18.500 1.00 75.31 88 HIS A CA 1
ATOM 663 C C . HIS A 1 88 ? -43.089 4.655 18.488 1.00 75.31 88 HIS A C 1
ATOM 665 O O . HIS A 1 88 ? -43.465 4.110 17.448 1.00 75.31 88 HIS A O 1
ATOM 671 N N . THR A 1 89 ? -43.697 4.452 19.653 1.00 68.06 89 THR A N 1
ATOM 672 C CA . THR A 1 89 ? -45.066 3.943 19.728 1.00 68.06 89 THR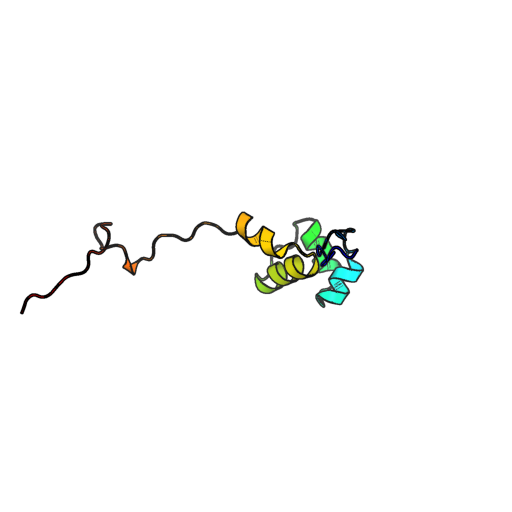 A CA 1
ATOM 673 C C . THR A 1 89 ? -45.997 5.104 19.406 1.00 68.06 89 THR A C 1
ATOM 675 O O . THR A 1 89 ? -45.793 6.199 19.930 1.00 68.06 89 THR A O 1
ATOM 678 N N . LYS A 1 90 ? -46.946 4.876 18.496 1.00 67.62 90 LYS A N 1
ATOM 679 C CA . LYS A 1 90 ? -47.996 5.846 18.178 1.00 67.62 90 LYS A CA 1
ATOM 680 C C . LYS A 1 90 ? -48.952 5.987 19.355 1.00 67.62 90 LYS A C 1
ATOM 682 O O . LYS A 1 90 ? -49.195 4.946 20.005 1.00 67.62 90 LYS A O 1
#

pLDDT: mean 79.67, std 17.76, range [38.34, 94.94]

Solvent-accessible surface area (backbone atoms only — not comparable to full-atom values): 6095 Å² total; per-residue (Å²): 138,81,82,86,81,74,78,78,82,74,85,75,76,83,65,81,73,50,61,66,58,50,18,66,77,69,74,45,56,57,68,57,47,52,26,49,77,70,72,64,52,86,83,72,53,69,68,60,52,52,48,52,27,50,75,73,71,44,52,75,58,50,68,82,71,54,74,83,79,74,82,60,72,84,47,41,40,101,80,73,41,72,59,71,86,84,77,83,79,132

Nearest PDB structures (foldseek):
  3zkc-assembly1_A  TM=7.997E-01  e=4.999E-01  Bacillus subtilis subsp. subtilis str. 168
  3zkc-assembly1_B  TM=7.870E-01  e=5.636E-01  Bacillus subtilis subsp. subtilis str. 168
  2ofy-assembly1_B  TM=8.240E-01  e=9.662E-01  Rhodococcus jostii RHA1
  7ewe-assembly3_E  TM=8.398E-01  e=1.089E+00  Mycobacterium tuberculosis H37Rv
  1b0n-assembly1_A  TM=6.539E-01  e=8.571E-01  Bacillus subtilis